Protein AF-A0A846BVZ4-F1 (afdb_monomer_lite)

Sequence (111 aa):
MILVNNPGSWSHVYPPLLHAKWHGFTPTDLVFPSFLFIIGVAMAFSLAKYTKDNQPTAAVYWRIVRRSAILFALGIFLNASTLILDLLLNGKSIDWSTFRIMGVLQRIGIA

Structure (mmCIF, N/CA/C/O backbone):
data_AF-A0A846BVZ4-F1
#
_entry.id   AF-A0A846BVZ4-F1
#
loop_
_atom_site.group_PDB
_atom_site.id
_atom_site.type_symbol
_atom_site.label_atom_id
_atom_site.label_alt_id
_atom_site.label_comp_id
_atom_site.label_asym_id
_atom_site.label_entity_id
_atom_site.label_seq_id
_atom_site.pdbx_PDB_ins_code
_atom_site.Cartn_x
_atom_site.Cartn_y
_atom_site.Cartn_z
_atom_site.occupancy
_atom_site.B_iso_or_equiv
_atom_site.auth_seq_id
_atom_site.auth_comp_id
_atom_site.auth_asym_id
_atom_site.auth_atom_id
_atom_site.pdbx_PDB_model_num
ATOM 1 N N . MET A 1 1 ? 10.899 -5.413 0.519 1.00 72.00 1 MET A N 1
ATOM 2 C CA . MET A 1 1 ? 10.394 -5.403 -0.872 1.00 72.00 1 MET A CA 1
ATOM 3 C C . MET A 1 1 ? 11.320 -4.705 -1.857 1.00 72.00 1 MET A C 1
ATOM 5 O O . MET A 1 1 ? 11.451 -5.213 -2.956 1.00 72.00 1 MET A O 1
ATOM 9 N N . ILE A 1 2 ? 11.997 -3.603 -1.506 1.00 78.81 2 ILE A N 1
ATOM 10 C CA . ILE A 1 2 ? 12.888 -2.899 -2.455 1.00 78.81 2 ILE A CA 1
ATOM 11 C C . ILE A 1 2 ? 13.982 -3.822 -3.025 1.00 78.81 2 ILE A C 1
ATOM 13 O O . ILE A 1 2 ? 14.106 -3.906 -4.236 1.00 78.81 2 ILE A O 1
ATOM 17 N N . LEU A 1 3 ? 14.688 -4.584 -2.180 1.00 80.06 3 LEU A N 1
ATOM 18 C CA . LEU A 1 3 ? 15.750 -5.508 -2.622 1.00 80.06 3 LEU A CA 1
ATOM 19 C C . LEU A 1 3 ? 15.256 -6.670 -3.502 1.00 80.06 3 LEU A C 1
ATOM 21 O O . LEU A 1 3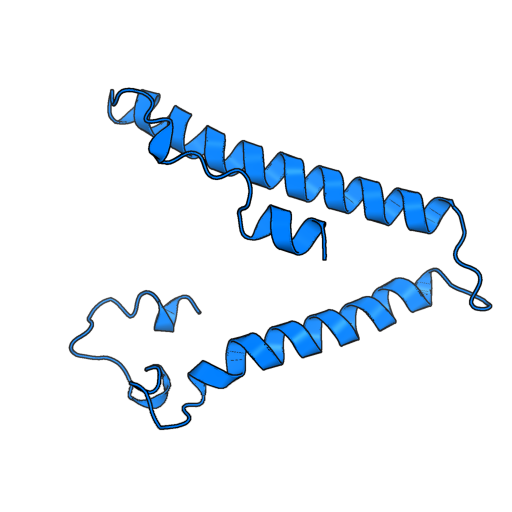 ? 16.026 -7.217 -4.278 1.00 80.06 3 LEU A O 1
ATOM 25 N N . VAL A 1 4 ? 13.983 -7.043 -3.371 1.00 82.06 4 VAL A N 1
ATOM 26 C CA . VAL A 1 4 ? 13.347 -8.124 -4.144 1.00 82.06 4 VAL A CA 1
ATOM 27 C C . VAL A 1 4 ? 12.874 -7.595 -5.496 1.00 82.06 4 VAL A C 1
ATOM 29 O O . VAL A 1 4 ? 13.090 -8.220 -6.527 1.00 82.06 4 VAL A O 1
ATOM 32 N N . ASN A 1 5 ? 12.247 -6.417 -5.494 1.00 83.44 5 ASN A N 1
ATOM 33 C CA . ASN A 1 5 ? 11.688 -5.798 -6.695 1.00 83.44 5 ASN A CA 1
ATOM 34 C C . ASN A 1 5 ? 12.748 -5.101 -7.553 1.00 83.44 5 ASN A C 1
ATOM 36 O O . ASN A 1 5 ? 12.523 -4.875 -8.738 1.00 83.44 5 ASN A O 1
ATOM 40 N N . ASN A 1 6 ? 13.874 -4.715 -6.953 1.00 84.75 6 ASN A N 1
ATOM 41 C CA . ASN A 1 6 ? 14.969 -4.058 -7.644 1.00 84.75 6 ASN A CA 1
ATOM 42 C C . ASN A 1 6 ? 16.325 -4.492 -7.057 1.00 84.75 6 ASN A C 1
ATOM 44 O O . ASN A 1 6 ? 16.941 -3.736 -6.302 1.00 84.75 6 ASN A O 1
ATOM 48 N N . PRO A 1 7 ? 16.811 -5.702 -7.391 1.00 82.31 7 PRO A N 1
ATOM 49 C CA . PRO A 1 7 ? 18.093 -6.208 -6.899 1.00 82.31 7 PRO A CA 1
ATOM 50 C C . PRO A 1 7 ? 19.313 -5.522 -7.547 1.00 82.31 7 PRO A C 1
ATOM 52 O O . PRO A 1 7 ? 20.449 -5.906 -7.282 1.00 82.31 7 PRO A O 1
ATOM 55 N N . GLY A 1 8 ? 19.107 -4.539 -8.432 1.00 85.38 8 GLY A N 1
ATOM 56 C CA . GLY A 1 8 ? 20.152 -3.896 -9.234 1.00 85.38 8 GLY A CA 1
ATOM 57 C C . GLY A 1 8 ? 20.605 -4.763 -10.412 1.00 85.38 8 GLY A C 1
ATOM 58 O O . GLY A 1 8 ? 20.542 -4.320 -11.555 1.00 85.38 8 GLY A O 1
ATOM 59 N N . SER A 1 9 ? 20.994 -6.017 -10.155 1.00 84.38 9 SER A N 1
ATOM 60 C CA . SER A 1 9 ? 21.356 -7.003 -11.181 1.00 84.38 9 SER A CA 1
ATOM 61 C C . SER A 1 9 ? 20.556 -8.295 -11.016 1.00 84.38 9 SER A C 1
ATOM 63 O O . SER A 1 9 ? 20.719 -9.024 -10.041 1.00 84.38 9 SER A O 1
ATOM 65 N N . TRP A 1 10 ? 19.725 -8.619 -12.010 1.00 82.75 10 TRP A N 1
ATOM 66 C CA . TRP A 1 10 ? 18.933 -9.856 -12.029 1.00 82.75 10 TRP A CA 1
ATOM 67 C C . TRP A 1 10 ? 19.775 -11.129 -12.195 1.00 82.75 10 TRP A C 1
ATOM 69 O O . TRP A 1 10 ? 19.273 -12.222 -11.945 1.00 82.75 10 TRP A O 1
ATOM 79 N N . SER A 1 11 ? 21.048 -11.010 -12.587 1.00 82.94 11 SER A N 1
ATOM 80 C CA . SER A 1 11 ? 21.966 -12.148 -12.698 1.00 82.94 11 SER A CA 1
ATOM 81 C C . SER A 1 11 ? 22.661 -12.497 -11.376 1.00 82.94 11 SER A C 1
ATOM 83 O O . SER A 1 11 ? 23.209 -13.587 -11.259 1.00 82.94 11 SER A O 1
ATOM 85 N N . HIS A 1 12 ? 22.635 -11.599 -10.385 1.00 83.00 12 HIS A N 1
ATOM 86 C CA . HIS A 1 12 ? 23.295 -11.775 -9.086 1.00 83.00 12 HIS A CA 1
ATOM 87 C C . HIS A 1 12 ? 22.317 -11.504 -7.938 1.00 83.00 12 HIS A C 1
ATOM 89 O O . HIS A 1 12 ? 22.511 -10.598 -7.129 1.00 83.00 12 HIS A O 1
ATOM 95 N N . VAL A 1 13 ? 21.244 -12.292 -7.872 1.00 85.81 13 VAL A N 1
ATOM 96 C CA . VAL A 1 13 ? 20.248 -12.192 -6.798 1.00 85.81 13 VAL A CA 1
ATOM 97 C C . VAL A 1 13 ? 20.441 -13.335 -5.812 1.00 85.81 13 VAL A C 1
ATOM 99 O O . VAL A 1 13 ? 20.538 -14.496 -6.205 1.00 85.81 13 VAL A O 1
ATOM 102 N N . TYR A 1 14 ? 20.468 -13.016 -4.517 1.00 85.38 14 TYR A N 1
ATOM 103 C CA . TYR A 1 14 ? 20.512 -14.034 -3.472 1.00 85.38 14 TYR A CA 1
ATOM 104 C C . TYR A 1 14 ? 19.276 -14.943 -3.568 1.00 85.38 14 TYR A C 1
ATOM 106 O O . TYR A 1 14 ? 18.158 -14.425 -3.544 1.00 85.38 14 TYR A O 1
ATOM 114 N N . PRO A 1 15 ? 19.437 -16.280 -3.613 1.00 83.88 15 PRO A N 1
ATOM 115 C CA . PRO A 1 15 ? 18.320 -17.203 -3.819 1.00 83.88 15 PRO A CA 1
ATOM 116 C C . PRO A 1 15 ? 17.119 -17.016 -2.870 1.00 83.88 15 PRO A C 1
ATOM 118 O O . PRO A 1 15 ? 15.991 -17.086 -3.352 1.00 83.88 15 PRO A O 1
ATOM 121 N N . PRO A 1 16 ? 17.290 -16.705 -1.565 1.00 84.56 16 PRO A N 1
ATOM 122 C CA . PRO A 1 16 ? 16.153 -16.458 -0.671 1.00 84.56 16 PRO A CA 1
ATOM 123 C C . PRO A 1 16 ? 15.307 -15.228 -1.031 1.00 84.56 16 PRO A C 1
ATOM 125 O O . PRO A 1 16 ? 14.147 -15.159 -0.625 1.00 84.56 16 PRO A O 1
ATOM 128 N N . LEU A 1 17 ? 15.879 -14.262 -1.763 1.00 85.56 17 LEU A N 1
ATOM 129 C CA . LEU A 1 17 ? 15.223 -13.023 -2.201 1.00 85.56 17 LEU A CA 1
ATOM 130 C C . LEU A 1 17 ? 14.444 -13.184 -3.514 1.00 85.56 17 LEU A C 1
ATOM 132 O O . LEU A 1 17 ? 13.791 -12.241 -3.954 1.00 85.56 17 LEU A O 1
ATOM 136 N N . LEU A 1 18 ? 14.518 -14.355 -4.149 1.00 86.62 18 LEU A N 1
ATOM 137 C CA . LEU A 1 18 ? 13.771 -14.662 -5.361 1.00 86.62 18 LEU A CA 1
ATOM 138 C C . LEU A 1 18 ? 12.435 -15.320 -5.014 1.00 86.62 18 LEU A C 1
ATOM 140 O O . LEU A 1 18 ? 12.340 -16.137 -4.098 1.00 86.62 18 LEU A O 1
ATOM 144 N N . HIS A 1 19 ? 11.403 -14.982 -5.780 1.00 88.38 19 HIS A N 1
ATOM 145 C CA . HIS A 1 19 ? 10.121 -15.676 -5.726 1.00 88.38 19 HIS A CA 1
ATOM 146 C C . HIS A 1 19 ? 10.237 -17.081 -6.320 1.00 88.38 19 HIS A C 1
ATOM 148 O O . HIS A 1 19 ? 10.998 -17.311 -7.270 1.00 88.38 19 HIS A O 1
ATOM 154 N N . ALA A 1 20 ? 9.454 -18.023 -5.791 1.00 87.81 20 ALA A N 1
ATOM 155 C CA . ALA A 1 20 ? 9.281 -19.311 -6.450 1.00 87.81 20 ALA A CA 1
ATOM 156 C C . ALA A 1 20 ? 8.688 -19.103 -7.858 1.00 87.81 20 ALA A C 1
ATOM 158 O O . ALA A 1 20 ? 7.793 -18.286 -8.054 1.00 87.81 20 ALA A O 1
ATOM 159 N N . LYS A 1 21 ? 9.175 -19.849 -8.860 1.00 84.56 21 LYS A N 1
ATOM 160 C CA . LYS A 1 21 ? 8.719 -19.682 -10.255 1.00 84.56 21 LYS A CA 1
ATOM 161 C C . LYS A 1 21 ? 7.253 -20.073 -10.459 1.00 84.56 21 LYS A C 1
ATOM 163 O O . LYS A 1 21 ? 6.582 -19.479 -11.294 1.00 84.56 21 LYS A O 1
ATOM 168 N N . TRP A 1 22 ? 6.795 -21.108 -9.753 1.00 82.56 22 TRP A N 1
ATOM 169 C CA . TRP A 1 22 ? 5.421 -21.6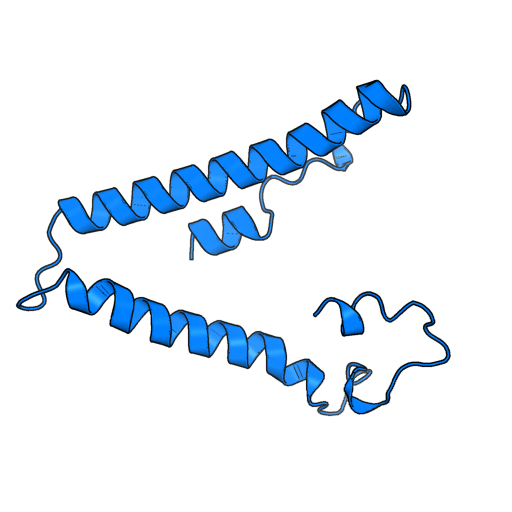09 -9.838 1.00 82.56 22 TRP A CA 1
ATOM 170 C C . TRP A 1 22 ? 5.088 -22.524 -8.655 1.00 82.56 22 TRP A C 1
ATOM 172 O O . TRP A 1 22 ? 4.288 -22.180 -7.794 1.00 82.56 22 TRP A O 1
ATOM 182 N N . HIS A 1 23 ? 5.770 -23.670 -8.574 1.00 81.00 23 HIS A N 1
ATOM 183 C CA . HIS A 1 23 ? 5.720 -24.567 -7.424 1.00 81.00 23 HIS A CA 1
ATOM 184 C C . HIS A 1 23 ? 6.957 -24.350 -6.565 1.00 81.00 23 HIS A C 1
ATOM 186 O O . HIS A 1 23 ? 8.087 -24.429 -7.048 1.00 81.00 23 HIS A O 1
ATOM 192 N N . GLY A 1 24 ? 6.732 -24.055 -5.295 1.00 85.06 24 GLY A N 1
ATOM 193 C CA . GLY A 1 24 ? 7.787 -23.787 -4.338 1.00 85.06 24 GLY A CA 1
ATOM 194 C C . GLY A 1 24 ? 7.318 -22.805 -3.284 1.00 85.06 24 GLY A C 1
ATOM 195 O O . GLY A 1 24 ? 6.190 -22.319 -3.313 1.00 85.06 24 GLY A O 1
ATOM 196 N N . PHE A 1 25 ? 8.207 -22.546 -2.340 1.00 86.56 25 PHE A N 1
ATOM 197 C CA . PHE A 1 25 ? 7.971 -21.626 -1.249 1.00 86.56 25 PHE A CA 1
ATOM 198 C C . PHE A 1 25 ? 9.307 -21.010 -0.871 1.00 86.56 25 PHE A C 1
ATOM 200 O O . PHE A 1 25 ? 10.224 -21.730 -0.461 1.00 86.56 25 PHE A O 1
ATOM 207 N N . THR A 1 26 ? 9.442 -19.700 -1.045 1.00 89.19 26 THR A N 1
ATOM 208 C CA . THR A 1 26 ? 10.629 -18.970 -0.604 1.00 89.19 26 THR A CA 1
ATOM 209 C C . THR A 1 26 ? 10.274 -18.012 0.531 1.00 89.19 26 THR A C 1
ATOM 211 O O . THR A 1 26 ? 9.123 -17.588 0.665 1.00 89.19 26 THR A O 1
ATOM 214 N N . PRO A 1 27 ? 11.250 -17.615 1.369 1.00 88.81 27 PRO A N 1
ATOM 215 C CA . PRO A 1 27 ? 11.007 -16.648 2.440 1.00 88.81 27 PRO A CA 1
ATOM 216 C C . PRO A 1 27 ? 10.406 -15.326 1.945 1.00 88.81 27 PRO A C 1
ATOM 218 O O . PRO A 1 27 ? 9.680 -14.655 2.675 1.00 88.81 27 PRO A O 1
ATOM 221 N N . THR A 1 28 ? 10.682 -14.955 0.696 1.00 87.94 28 THR A N 1
ATOM 222 C CA . THR A 1 28 ? 10.174 -13.723 0.092 1.00 87.94 28 THR A CA 1
ATOM 223 C C . THR A 1 28 ? 8.668 -13.769 -0.171 1.00 87.94 28 THR A C 1
ATOM 225 O O . THR A 1 28 ? 7.995 -12.740 -0.051 1.00 87.94 28 THR A O 1
ATOM 228 N N . ASP A 1 29 ? 8.115 -14.957 -0.424 1.00 89.75 29 ASP A N 1
ATOM 229 C CA . ASP A 1 29 ? 6.678 -15.162 -0.627 1.00 89.75 29 ASP A CA 1
ATOM 230 C C . ASP A 1 29 ? 5.871 -14.902 0.663 1.00 89.75 29 ASP A C 1
ATOM 232 O O . ASP A 1 29 ? 4.726 -14.452 0.610 1.00 89.75 29 ASP A O 1
ATOM 236 N N . LEU A 1 30 ? 6.482 -15.103 1.839 1.00 89.44 30 LEU A N 1
ATOM 237 C CA . LEU A 1 30 ? 5.852 -14.880 3.149 1.00 89.44 30 LEU A CA 1
ATOM 238 C C . LEU A 1 30 ? 5.744 -13.420 3.562 1.00 89.44 30 LEU A C 1
ATOM 240 O O . LEU A 1 30 ? 4.962 -13.094 4.461 1.00 89.44 30 LEU A O 1
ATOM 244 N N . VAL A 1 31 ? 6.526 -12.531 2.957 1.00 89.12 31 VAL A N 1
ATOM 245 C CA . VAL A 1 31 ? 6.611 -11.151 3.433 1.00 89.12 31 VAL A CA 1
ATOM 246 C C . VAL A 1 31 ? 5.268 -10.434 3.282 1.00 89.12 31 VAL A C 1
ATOM 248 O O . VAL A 1 31 ? 4.859 -9.723 4.197 1.00 89.12 31 VAL A O 1
ATOM 251 N N . PHE A 1 32 ? 4.552 -10.635 2.170 1.00 84.94 32 PHE A N 1
ATOM 252 C CA . PHE A 1 32 ? 3.254 -9.986 1.961 1.00 84.94 32 PHE A CA 1
ATOM 253 C C . PHE A 1 32 ? 2.148 -10.527 2.894 1.00 84.94 32 PHE A C 1
ATOM 255 O O . PHE A 1 32 ? 1.523 -9.712 3.578 1.00 84.94 32 PHE A O 1
ATOM 262 N N . PRO A 1 33 ? 1.937 -11.854 3.029 1.00 90.06 33 PRO A N 1
ATOM 263 C CA . PRO A 1 33 ? 1.022 -12.408 4.031 1.00 90.06 33 PRO A CA 1
ATOM 264 C C . PRO A 1 33 ? 1.344 -11.968 5.464 1.00 90.06 33 PRO A C 1
ATOM 266 O O . PRO A 1 33 ? 0.449 -11.559 6.203 1.00 90.06 33 PRO A O 1
ATOM 269 N N . SER A 1 34 ? 2.625 -11.989 5.849 1.00 91.81 34 SER A N 1
ATOM 270 C CA . SER A 1 34 ? 3.053 -11.577 7.194 1.00 91.81 34 SER A CA 1
ATOM 271 C C . SER A 1 34 ? 2.773 -10.094 7.438 1.00 91.81 34 SER A C 1
ATOM 273 O O . SER A 1 34 ? 2.336 -9.710 8.520 1.00 91.81 34 SER A O 1
ATOM 275 N N . PHE A 1 35 ? 2.977 -9.254 6.421 1.00 89.44 35 PHE A N 1
ATOM 276 C CA . PHE A 1 35 ? 2.658 -7.832 6.482 1.00 89.44 35 PHE A CA 1
ATOM 277 C C . PHE A 1 35 ? 1.158 -7.584 6.691 1.00 89.44 35 PHE A C 1
ATOM 279 O O . PHE A 1 35 ? 0.801 -6.810 7.578 1.00 89.44 35 PHE A O 1
ATOM 286 N N . LEU A 1 36 ? 0.279 -8.269 5.946 1.00 88.06 36 LEU A N 1
ATOM 287 C CA . LEU A 1 36 ? -1.175 -8.162 6.141 1.00 88.06 36 LEU A CA 1
ATOM 288 C C . LEU A 1 36 ? -1.602 -8.607 7.546 1.00 88.06 36 LEU A C 1
ATOM 290 O O . LEU A 1 36 ? -2.406 -7.928 8.186 1.00 88.06 36 LEU A O 1
ATOM 294 N N . PHE A 1 37 ? -1.026 -9.700 8.050 1.00 91.62 37 PHE A N 1
ATOM 295 C CA . PHE A 1 37 ? -1.293 -10.180 9.405 1.00 91.62 37 PHE A CA 1
ATOM 296 C C . PHE A 1 37 ? -0.897 -9.145 10.469 1.00 91.62 37 PHE A C 1
ATOM 298 O O . PHE A 1 37 ? -1.704 -8.796 11.332 1.00 91.62 37 PHE A O 1
ATOM 305 N N . ILE A 1 38 ? 0.319 -8.596 10.377 1.00 92.75 38 ILE A N 1
ATOM 306 C CA . ILE A 1 38 ? 0.815 -7.588 11.324 1.00 92.75 38 ILE A CA 1
ATOM 307 C C . ILE A 1 38 ? -0.015 -6.301 11.252 1.00 92.75 38 ILE A C 1
ATOM 309 O O . ILE A 1 38 ? -0.295 -5.716 12.299 1.00 92.75 38 ILE A O 1
ATOM 313 N N . ILE A 1 39 ? -0.456 -5.868 10.062 1.00 89.75 39 ILE A N 1
ATOM 314 C CA . ILE A 1 39 ? -1.381 -4.730 9.933 1.00 89.75 39 ILE A CA 1
ATOM 315 C C . ILE A 1 39 ? -2.675 -5.002 10.706 1.00 89.75 39 ILE A C 1
ATOM 317 O O . ILE A 1 39 ? -3.101 -4.144 11.479 1.00 89.75 39 ILE A O 1
ATOM 321 N N . GLY A 1 40 ? -3.269 -6.190 10.555 1.00 89.00 40 GLY A N 1
ATOM 322 C CA . GLY A 1 40 ? -4.467 -6.589 11.301 1.00 89.00 40 GLY A CA 1
ATOM 323 C C . GLY A 1 40 ? -4.279 -6.500 12.818 1.00 89.00 40 GLY A C 1
ATOM 324 O O . GLY A 1 40 ? -5.076 -5.871 13.516 1.00 89.00 40 GLY A O 1
ATOM 325 N N . VAL A 1 41 ? -3.173 -7.050 13.323 1.00 90.81 41 VAL A N 1
ATOM 326 C CA . VAL A 1 41 ? -2.818 -6.989 14.750 1.00 90.81 41 VAL A CA 1
ATOM 327 C C . VAL A 1 41 ? -2.613 -5.540 15.216 1.00 90.81 41 VAL A C 1
ATOM 329 O O . VAL A 1 41 ? -3.138 -5.135 16.255 1.00 90.81 41 VAL A O 1
ATOM 332 N N . ALA A 1 42 ? -1.899 -4.723 14.440 1.00 89.81 42 ALA A N 1
ATOM 333 C CA . ALA A 1 42 ? -1.662 -3.317 14.761 1.00 89.81 42 ALA A CA 1
ATOM 334 C C . ALA A 1 42 ? -2.964 -2.496 14.798 1.00 89.81 42 ALA A C 1
ATOM 336 O O . ALA A 1 42 ? -3.108 -1.615 15.650 1.00 89.81 42 ALA A O 1
ATOM 337 N N . MET A 1 43 ? -3.929 -2.789 13.918 1.00 84.56 43 MET A N 1
ATOM 338 C CA . MET A 1 43 ? -5.245 -2.141 13.928 1.00 84.56 43 MET A CA 1
ATOM 339 C C . MET A 1 43 ? -6.021 -2.448 15.211 1.00 84.56 43 MET A C 1
ATOM 341 O O . MET A 1 43 ? -6.569 -1.520 15.812 1.00 84.56 43 MET A O 1
ATOM 345 N N . ALA A 1 44 ? -6.008 -3.702 15.676 1.00 85.50 44 ALA A N 1
ATOM 346 C CA . ALA A 1 44 ? -6.664 -4.092 16.925 1.00 85.50 44 ALA A CA 1
ATOM 347 C C . ALA A 1 44 ? -6.119 -3.292 18.123 1.00 85.50 44 ALA A C 1
ATOM 349 O O . ALA A 1 44 ? -6.889 -2.691 18.875 1.00 85.50 44 ALA A O 1
ATOM 350 N N . PHE A 1 45 ? -4.792 -3.180 18.251 1.00 85.38 45 PHE A N 1
ATOM 351 C CA . PHE A 1 45 ? -4.169 -2.371 19.306 1.00 85.38 45 PHE A CA 1
ATOM 352 C C . PHE A 1 45 ? -4.427 -0.866 19.144 1.00 85.38 45 PHE A C 1
ATOM 354 O O . PHE A 1 45 ? -4.675 -0.167 20.130 1.00 85.38 45 PHE A O 1
ATOM 361 N N . SER A 1 46 ? -4.408 -0.351 17.911 1.00 83.31 46 SER A N 1
ATOM 362 C CA . SER A 1 46 ? -4.678 1.06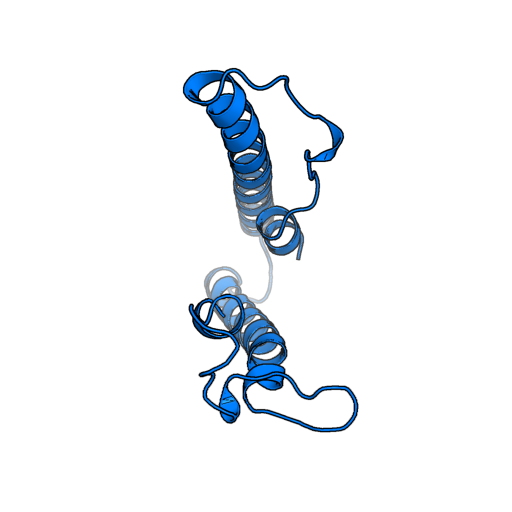5 17.639 1.00 83.31 46 SER A CA 1
ATOM 363 C C . SER A 1 46 ? -6.105 1.467 18.020 1.00 83.31 46 SER A C 1
ATOM 365 O O . SER A 1 46 ? -6.311 2.600 18.459 1.00 83.31 46 SER A O 1
ATOM 367 N N . LEU A 1 47 ? -7.085 0.578 17.835 1.00 79.19 47 LEU A N 1
ATOM 368 C CA . LEU A 1 47 ? -8.495 0.827 18.153 1.00 79.19 47 LEU A CA 1
ATOM 369 C C . LEU A 1 47 ? -8.823 0.567 19.627 1.00 79.19 47 LEU A C 1
ATOM 371 O O . LEU A 1 47 ? -9.667 1.271 20.188 1.00 79.19 47 LEU A O 1
ATOM 375 N N . ALA A 1 48 ? -8.115 -0.355 20.287 1.00 81.12 48 ALA A N 1
ATOM 376 C CA . ALA A 1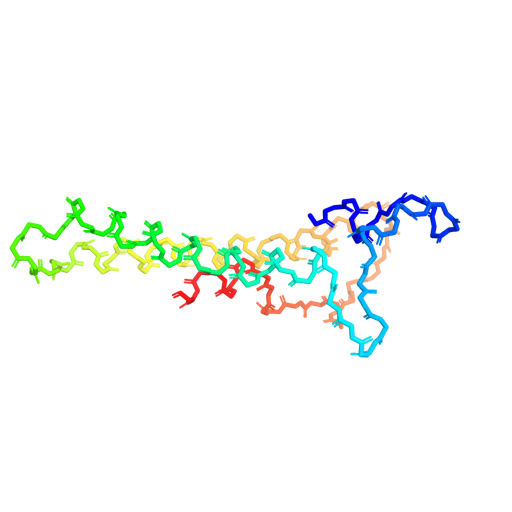 48 ? -8.295 -0.644 21.711 1.00 81.12 48 ALA A CA 1
ATOM 377 C C . ALA A 1 48 ? -8.136 0.608 22.597 1.00 81.12 48 ALA A C 1
ATOM 379 O O . ALA A 1 48 ? -8.870 0.787 23.565 1.00 81.12 48 ALA A O 1
ATOM 380 N N . LYS A 1 49 ? -7.247 1.542 22.224 1.00 73.50 49 LYS A N 1
ATOM 381 C CA . LYS A 1 49 ? -7.052 2.820 22.938 1.00 73.50 49 LYS A CA 1
ATOM 382 C C . LYS A 1 49 ? -8.290 3.730 22.933 1.00 73.50 49 LYS A C 1
ATOM 384 O O . LYS A 1 49 ? -8.433 4.568 23.822 1.00 73.50 49 LYS A O 1
ATOM 389 N N . TYR A 1 50 ? -9.148 3.601 21.925 1.00 71.38 50 TYR A N 1
ATOM 390 C CA . TYR A 1 50 ? -10.291 4.489 21.692 1.00 71.38 50 TYR A CA 1
ATOM 391 C C . TYR A 1 50 ? -11.637 3.840 21.998 1.00 71.38 50 TYR A C 1
ATOM 393 O O . TYR A 1 50 ? -12.664 4.503 21.891 1.00 71.38 50 TYR A O 1
ATOM 401 N N . THR A 1 51 ? -11.624 2.574 22.406 1.00 67.12 51 THR A N 1
ATOM 402 C CA . THR A 1 51 ? -12.827 1.775 22.624 1.00 67.12 51 THR A CA 1
ATOM 403 C C . THR A 1 51 ? -12.846 1.266 24.065 1.00 67.12 51 THR A C 1
ATOM 405 O O . THR A 1 51 ? -12.856 0.062 24.314 1.00 67.12 51 THR A O 1
ATOM 408 N N . LYS A 1 52 ? -12.808 2.188 25.041 1.00 62.28 52 LYS A N 1
ATOM 409 C CA . LYS A 1 52 ? -13.170 1.831 26.422 1.00 62.28 52 LYS A CA 1
ATOM 410 C C . LYS A 1 52 ? -14.620 1.329 26.382 1.00 62.28 52 LYS A C 1
ATOM 412 O O . LYS A 1 52 ? -15.472 1.985 25.794 1.00 62.28 52 LYS A O 1
ATOM 417 N N . ASP A 1 53 ? -14.852 0.129 26.904 1.00 67.06 53 ASP A N 1
ATOM 418 C CA . ASP A 1 53 ? -16.154 -0.559 26.952 1.00 67.06 53 ASP A CA 1
ATOM 419 C C . ASP A 1 53 ? -16.726 -1.055 25.613 1.00 67.06 53 ASP A C 1
ATOM 421 O O . ASP A 1 53 ? -17.923 -1.308 25.501 1.00 67.06 53 ASP A O 1
ATOM 425 N N . ASN A 1 54 ? -15.882 -1.246 24.591 1.00 62.00 54 ASN A N 1
ATOM 426 C CA . ASN A 1 54 ? -16.291 -1.805 23.293 1.00 62.00 54 ASN A CA 1
ATOM 427 C C . ASN A 1 54 ? -17.371 -0.979 22.550 1.00 62.00 54 ASN A C 1
ATOM 429 O O . ASN A 1 54 ? -18.013 -1.476 21.626 1.00 62.00 54 ASN A O 1
ATOM 433 N N . GLN A 1 55 ? -17.555 0.292 22.934 1.00 68.31 55 GLN A N 1
ATOM 434 C CA . GLN A 1 55 ? -18.484 1.226 22.300 1.00 68.31 55 GLN A CA 1
ATOM 435 C C . GLN A 1 55 ? -17.727 2.224 21.412 1.00 68.31 55 GLN A C 1
ATOM 437 O O . GLN A 1 55 ? -17.189 3.220 21.906 1.00 68.31 55 GLN A O 1
ATOM 442 N N . PRO A 1 56 ? -17.655 1.992 20.090 1.00 68.56 56 PRO A N 1
ATOM 443 C CA . PRO A 1 56 ? -17.019 2.935 19.184 1.00 68.56 56 PRO A CA 1
ATOM 444 C C . PRO A 1 56 ? -17.855 4.220 19.081 1.00 68.56 56 PRO A C 1
ATOM 446 O O . PRO A 1 56 ? -18.955 4.231 18.533 1.00 68.56 56 PRO A O 1
ATOM 449 N N . THR A 1 57 ? -17.329 5.332 19.598 1.00 79.69 57 THR A N 1
ATOM 450 C CA . THR A 1 57 ? -17.957 6.656 19.460 1.00 79.69 57 THR A CA 1
ATOM 451 C C . THR A 1 57 ? -17.900 7.145 18.007 1.00 79.69 57 THR A C 1
ATOM 453 O O . THR A 1 57 ? -16.942 6.865 17.284 1.00 79.69 57 THR A O 1
ATOM 456 N N . ALA A 1 58 ? -18.855 7.986 17.593 1.00 81.62 58 ALA A N 1
ATOM 457 C CA . ALA A 1 58 ? -18.845 8.670 16.291 1.00 81.62 58 ALA A CA 1
ATOM 458 C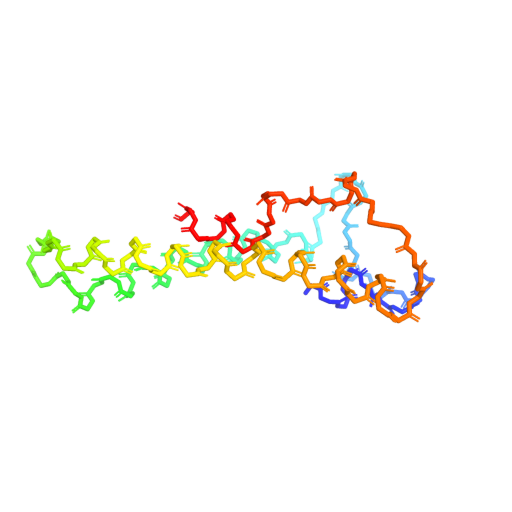 C . ALA A 1 58 ? -17.514 9.397 15.982 1.00 81.62 58 ALA A C 1
ATOM 460 O O . ALA A 1 58 ? -17.081 9.460 14.832 1.00 81.62 58 ALA A O 1
ATOM 461 N N . ALA A 1 59 ? -16.811 9.879 17.013 1.00 82.81 59 ALA A N 1
ATOM 462 C CA . ALA A 1 59 ? -15.491 10.497 16.884 1.00 82.81 59 ALA A CA 1
ATOM 463 C C . ALA A 1 59 ? -14.408 9.536 16.345 1.00 82.81 59 ALA A C 1
ATOM 465 O O . ALA A 1 59 ? -13.508 9.966 15.620 1.00 82.81 59 ALA A O 1
ATOM 466 N N . VAL A 1 60 ? -14.492 8.239 16.666 1.00 83.38 60 VAL A N 1
ATOM 467 C CA . VAL A 1 60 ? -13.556 7.211 16.181 1.00 83.38 60 VAL A CA 1
ATOM 468 C C . VAL A 1 60 ? -13.790 6.952 14.695 1.00 83.38 60 VAL A C 1
ATOM 470 O O . VAL A 1 60 ? -12.837 6.998 13.916 1.00 83.38 60 VAL A O 1
ATOM 473 N N . TYR A 1 61 ? -15.050 6.793 14.280 1.00 84.88 61 TYR A N 1
ATOM 474 C CA . TYR A 1 61 ? -15.414 6.648 12.867 1.00 84.88 61 TYR A CA 1
ATOM 475 C C . TYR A 1 61 ? -14.995 7.861 12.037 1.00 84.88 61 TYR A C 1
ATOM 477 O O . TYR A 1 61 ? -14.381 7.703 10.982 1.00 84.88 61 TYR A O 1
ATOM 485 N N . TRP A 1 62 ? -15.231 9.076 12.540 1.00 88.50 62 TRP A N 1
ATOM 486 C CA . TRP A 1 62 ? -14.797 10.295 11.856 1.00 88.50 62 TRP A CA 1
ATOM 487 C C . TRP A 1 62 ? -13.279 10.346 11.660 1.00 88.50 62 TRP A C 1
ATOM 489 O O . TRP A 1 62 ? -12.784 10.757 10.610 1.00 88.50 62 TRP A O 1
ATOM 499 N N . ARG A 1 63 ? -12.517 9.883 12.653 1.00 84.62 63 ARG A N 1
ATOM 500 C CA . ARG A 1 63 ? -11.059 9.817 12.559 1.00 84.62 63 ARG A CA 1
ATOM 501 C C . ARG A 1 63 ? -10.588 8.821 11.503 1.00 84.62 63 ARG A C 1
ATOM 503 O O . ARG A 1 63 ? -9.635 9.134 10.788 1.00 84.62 63 ARG A O 1
ATOM 510 N N . ILE A 1 64 ? -11.241 7.662 11.412 1.00 87.31 64 ILE A N 1
ATOM 511 C CA . ILE A 1 64 ? -10.961 6.652 10.383 1.00 87.31 64 ILE A CA 1
ATOM 512 C C . ILE A 1 64 ? -11.224 7.261 9.005 1.00 87.31 64 ILE A C 1
ATOM 514 O O . ILE A 1 64 ? -10.293 7.363 8.213 1.00 87.31 64 ILE A O 1
ATOM 518 N N . VAL A 1 65 ? -12.426 7.799 8.773 1.00 90.38 65 VAL A N 1
ATOM 519 C CA . VAL A 1 65 ? -12.808 8.424 7.494 1.00 90.38 65 VAL A CA 1
ATOM 520 C C . VAL A 1 65 ? -11.856 9.555 7.110 1.00 90.38 65 VAL A C 1
ATOM 522 O O . VAL A 1 65 ? -11.386 9.605 5.975 1.00 90.38 65 VAL A O 1
ATOM 525 N N . ARG A 1 66 ? -11.504 10.441 8.051 1.00 90.62 66 ARG A N 1
ATOM 526 C CA . ARG A 1 66 ? -10.548 11.527 7.796 1.00 90.62 66 ARG A CA 1
ATOM 527 C C . ARG A 1 66 ? -9.182 10.985 7.381 1.00 90.62 66 ARG A C 1
ATOM 529 O O . ARG A 1 66 ? -8.578 11.517 6.454 1.00 90.62 66 ARG A O 1
ATOM 536 N N . ARG A 1 67 ? -8.679 9.945 8.054 1.00 89.50 67 ARG A N 1
ATOM 537 C CA . ARG A 1 67 ? -7.394 9.325 7.706 1.00 89.50 67 ARG A CA 1
ATOM 538 C C . ARG A 1 67 ? -7.457 8.682 6.321 1.00 89.50 67 ARG A C 1
ATOM 540 O O . ARG A 1 67 ? -6.559 8.925 5.519 1.00 89.50 67 ARG A O 1
ATOM 547 N N . SER A 1 68 ? -8.514 7.928 6.033 1.00 89.31 68 SER A N 1
ATOM 548 C CA . SER A 1 68 ? -8.760 7.311 4.728 1.00 89.31 68 SER A CA 1
ATOM 549 C C . SER A 1 68 ? 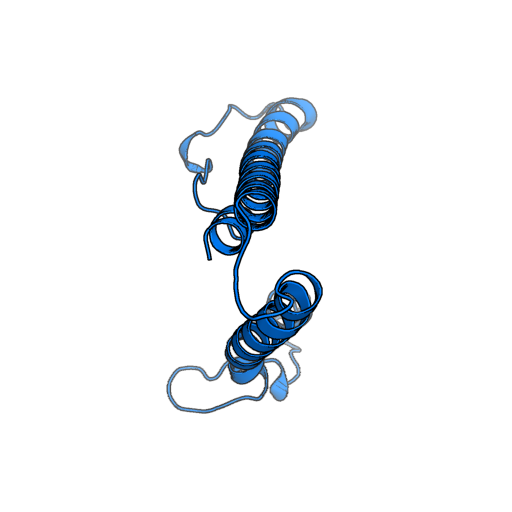-8.813 8.356 3.615 1.00 89.31 68 SER A C 1
ATOM 551 O O . SER A 1 68 ? -8.125 8.208 2.609 1.00 89.31 68 SER A O 1
ATOM 553 N N . ALA A 1 69 ? -9.536 9.460 3.823 1.00 92.06 69 ALA A N 1
ATOM 554 C CA . ALA A 1 69 ? -9.631 10.560 2.867 1.00 92.06 69 ALA A CA 1
ATOM 555 C C . ALA A 1 69 ? -8.279 11.252 2.631 1.00 92.06 69 ALA A C 1
ATOM 557 O O . ALA A 1 69 ? -7.926 11.521 1.485 1.00 92.06 69 ALA A O 1
ATOM 558 N N . ILE A 1 70 ? -7.493 11.494 3.689 1.00 91.25 70 ILE A N 1
ATOM 559 C CA . ILE A 1 70 ? -6.143 12.071 3.566 1.00 91.25 70 ILE A CA 1
ATOM 560 C C . ILE A 1 70 ? -5.227 11.137 2.766 1.00 91.25 70 ILE A C 1
ATOM 562 O O . ILE A 1 70 ? -4.541 11.598 1.858 1.00 91.25 70 ILE A O 1
ATOM 566 N N . LEU A 1 71 ? -5.222 9.834 3.066 1.00 88.75 71 LEU A N 1
ATOM 567 C CA . LEU A 1 71 ? -4.414 8.850 2.334 1.00 88.75 71 LEU A CA 1
ATOM 568 C C . LEU A 1 71 ? -4.853 8.728 0.871 1.00 88.75 71 LEU A C 1
ATOM 570 O O . LEU A 1 71 ? -4.014 8.625 -0.022 1.00 88.75 71 LEU A O 1
ATOM 574 N N . PHE A 1 72 ? -6.157 8.790 0.616 1.00 89.44 72 PHE A N 1
ATOM 575 C CA . PHE A 1 72 ? -6.706 8.749 -0.731 1.00 89.44 72 PHE A CA 1
ATOM 576 C C . PHE A 1 72 ? -6.311 9.988 -1.545 1.00 89.44 72 PHE A C 1
ATOM 578 O O . PHE A 1 72 ? -5.782 9.860 -2.651 1.00 89.44 72 PHE A O 1
ATOM 585 N N . ALA A 1 73 ? -6.492 11.182 -0.972 1.00 90.56 73 ALA A N 1
ATOM 586 C CA . ALA A 1 73 ? -6.107 12.446 -1.592 1.00 90.56 73 ALA A CA 1
ATOM 587 C C . ALA A 1 73 ? -4.595 12.519 -1.838 1.00 90.56 73 ALA A C 1
ATOM 589 O O . ALA A 1 73 ? -4.172 12.906 -2.924 1.00 90.56 73 ALA A O 1
ATOM 590 N N . LEU A 1 74 ? -3.781 12.076 -0.875 1.00 90.38 74 LEU A N 1
ATOM 591 C CA . LEU A 1 74 ? -2.330 12.008 -1.033 1.00 90.38 74 LEU A CA 1
ATOM 592 C C . LEU A 1 74 ? -1.931 11.041 -2.156 1.00 90.38 74 LEU A C 1
ATOM 594 O O . LEU A 1 74 ? -1.020 11.334 -2.923 1.00 90.38 74 LEU A O 1
ATOM 598 N N . GLY A 1 75 ? -2.633 9.915 -2.298 1.00 86.81 75 GLY A N 1
ATOM 599 C CA . GLY A 1 75 ? -2.382 8.952 -3.369 1.00 86.81 75 GLY A CA 1
ATOM 600 C C . GLY A 1 75 ? -2.684 9.522 -4.756 1.00 86.81 75 GLY A C 1
ATOM 601 O O . GLY A 1 75 ? -1.905 9.311 -5.687 1.00 86.81 75 GLY A O 1
ATOM 602 N N . ILE A 1 76 ? -3.783 10.272 -4.892 1.00 88.00 76 ILE A N 1
ATOM 603 C CA . ILE A 1 76 ? -4.116 10.989 -6.132 1.00 88.00 76 ILE A CA 1
ATOM 604 C C . ILE A 1 76 ? -3.089 12.085 -6.403 1.00 88.00 76 ILE A C 1
ATOM 606 O O . ILE A 1 76 ? -2.592 12.187 -7.521 1.00 88.00 76 ILE A O 1
ATOM 610 N N . PHE A 1 77 ? -2.740 12.870 -5.383 1.00 89.69 77 PHE A N 1
ATOM 611 C CA . PHE A 1 77 ? -1.758 13.942 -5.500 1.00 89.69 77 PHE A CA 1
ATOM 612 C C . PHE A 1 77 ? -0.403 13.415 -5.972 1.00 89.69 77 PHE A C 1
ATOM 614 O O . PHE A 1 77 ? 0.173 13.979 -6.894 1.00 89.69 77 PHE A O 1
ATOM 621 N N . LEU A 1 78 ? 0.083 12.306 -5.409 1.00 86.06 78 LEU A N 1
ATOM 622 C CA . LEU A 1 78 ? 1.333 11.688 -5.849 1.00 86.06 78 LEU A CA 1
ATOM 623 C C . LEU A 1 78 ? 1.259 11.242 -7.315 1.00 86.06 78 LEU A C 1
ATOM 625 O O . LEU A 1 78 ? 2.179 11.529 -8.075 1.00 86.06 78 LEU A O 1
ATOM 629 N N . ASN A 1 79 ? 0.157 10.614 -7.738 1.00 84.56 79 ASN A N 1
ATOM 630 C CA . ASN A 1 79 ? -0.014 10.192 -9.132 1.00 84.56 79 ASN A CA 1
ATOM 631 C C . ASN A 1 79 ? -0.061 11.393 -10.098 1.00 84.56 79 ASN A C 1
ATOM 633 O O . ASN A 1 79 ? 0.608 11.390 -11.129 1.00 84.56 79 ASN A O 1
ATOM 637 N N . ALA A 1 80 ? -0.777 12.454 -9.720 1.00 84.62 80 ALA A N 1
ATOM 638 C CA . ALA A 1 80 ? -0.829 13.702 -10.473 1.00 84.62 80 ALA A CA 1
ATOM 639 C C . ALA A 1 80 ? 0.531 14.420 -10.502 1.00 84.62 80 ALA A C 1
ATOM 641 O O . ALA A 1 80 ? 0.920 14.955 -11.537 1.00 84.62 80 ALA A O 1
ATOM 642 N N . SER A 1 81 ? 1.286 14.396 -9.400 1.00 84.56 81 SER A N 1
ATOM 643 C CA . SER A 1 81 ? 2.604 15.031 -9.316 1.00 84.56 81 SER A CA 1
ATOM 644 C C . SER A 1 81 ? 3.601 14.421 -10.300 1.00 84.56 81 SER A C 1
ATOM 646 O O . SER A 1 81 ? 4.389 15.156 -10.882 1.00 84.56 81 SER A O 1
ATOM 648 N N . THR A 1 82 ? 3.526 13.110 -10.557 1.00 80.94 82 THR A N 1
ATOM 649 C CA . THR A 1 82 ? 4.365 12.445 -11.562 1.00 80.94 82 THR A CA 1
ATOM 650 C C . THR A 1 82 ? 4.054 12.944 -12.974 1.00 80.94 82 THR A C 1
ATOM 652 O O . THR A 1 82 ? 4.978 13.248 -13.720 1.00 80.94 82 THR A O 1
ATOM 655 N N . LEU A 1 83 ? 2.772 13.113 -13.316 1.00 80.06 83 LEU A N 1
ATOM 656 C CA . LEU A 1 83 ? 2.351 13.664 -14.612 1.00 80.06 83 LEU A CA 1
ATOM 657 C C . LEU A 1 83 ? 2.798 15.122 -14.789 1.00 80.06 83 LEU A C 1
ATOM 659 O O . LEU A 1 83 ? 3.274 15.503 -15.856 1.00 80.06 83 LEU A O 1
ATOM 663 N N . ILE A 1 84 ? 2.665 15.932 -13.736 1.00 82.06 84 ILE A N 1
ATOM 664 C CA . ILE A 1 84 ? 3.093 17.338 -13.740 1.00 82.06 84 ILE A CA 1
ATOM 665 C C . ILE A 1 84 ? 4.616 17.434 -13.878 1.00 82.06 84 ILE A C 1
ATOM 667 O O . ILE A 1 84 ? 5.110 18.274 -14.627 1.00 82.06 84 ILE A O 1
ATOM 671 N N . LEU A 1 85 ? 5.363 16.574 -13.183 1.00 83.56 85 LEU A N 1
ATOM 672 C CA . LEU A 1 85 ? 6.821 16.562 -13.230 1.00 83.56 85 LEU A CA 1
ATOM 673 C C . LEU A 1 85 ? 7.344 16.123 -14.605 1.00 83.56 85 LEU A C 1
ATOM 675 O O . LEU A 1 85 ? 8.284 16.731 -15.110 1.00 83.56 85 LEU A O 1
ATOM 679 N N . ASP A 1 86 ? 6.712 15.131 -15.238 1.00 80.69 86 ASP A N 1
ATOM 680 C CA . ASP A 1 86 ? 7.054 14.706 -16.602 1.00 80.69 86 ASP A CA 1
ATOM 681 C C . ASP A 1 86 ? 6.759 15.789 -17.648 1.00 80.69 86 ASP A C 1
ATOM 683 O O . ASP A 1 86 ? 7.541 15.977 -18.584 1.00 80.69 86 ASP A O 1
ATOM 687 N N . LEU A 1 87 ? 5.678 16.550 -17.469 1.00 81.44 87 LEU A N 1
ATOM 688 C CA . LEU A 1 87 ? 5.388 17.710 -18.308 1.00 81.44 87 LEU A CA 1
ATOM 689 C C . LEU A 1 87 ? 6.431 18.823 -18.106 1.00 81.44 87 LEU A C 1
ATOM 691 O O . LEU A 1 87 ? 6.911 19.396 -19.082 1.00 81.44 87 LEU A O 1
ATOM 695 N N . LEU A 1 88 ? 6.793 19.118 -16.852 1.00 83.12 88 LEU A N 1
ATOM 696 C CA . LEU A 1 88 ? 7.661 20.244 -16.491 1.00 83.12 88 LEU A CA 1
ATOM 697 C C . LEU A 1 88 ? 9.148 19.994 -16.795 1.00 83.12 88 LEU A C 1
ATOM 699 O O . LEU A 1 88 ? 9.834 20.912 -17.234 1.00 83.12 88 LEU A O 1
ATOM 703 N N . LEU A 1 89 ? 9.653 18.782 -16.542 1.00 84.50 89 LEU A N 1
ATOM 704 C CA . LEU A 1 89 ? 11.077 18.451 -16.695 1.00 84.50 89 LEU A CA 1
ATOM 705 C C . LEU A 1 89 ? 11.408 17.833 -18.054 1.00 84.50 89 LEU A C 1
ATOM 707 O O . LEU A 1 89 ? 12.480 18.095 -18.591 1.00 84.50 89 LEU A O 1
ATOM 711 N N . ASN A 1 90 ? 10.508 17.012 -18.602 1.00 80.62 90 ASN A N 1
ATOM 712 C CA . ASN A 1 90 ? 10.765 16.249 -19.826 1.00 80.62 90 ASN A CA 1
ATOM 713 C C . ASN A 1 90 ? 10.001 16.792 -21.047 1.00 80.62 90 ASN A C 1
ATOM 715 O O . ASN A 1 90 ? 10.170 16.265 -22.145 1.00 80.62 90 ASN A O 1
ATOM 719 N N . GLY A 1 91 ? 9.149 17.816 -20.879 1.00 76.31 91 GLY A N 1
ATOM 720 C CA . GLY A 1 91 ? 8.334 18.393 -21.959 1.00 76.31 91 GLY A CA 1
ATOM 721 C C . GLY A 1 91 ? 7.337 17.406 -22.576 1.00 76.31 91 GLY A C 1
ATOM 722 O O . GLY A 1 91 ? 6.871 17.608 -23.697 1.00 76.31 91 GLY A O 1
ATOM 723 N N . LYS A 1 92 ? 7.041 16.305 -21.876 1.00 76.12 92 LYS A N 1
ATOM 724 C CA . LYS A 1 92 ? 6.232 15.199 -22.389 1.00 76.12 92 LYS A CA 1
ATOM 725 C C . LYS A 1 92 ? 4.743 15.519 -22.236 1.00 76.12 92 LYS A C 1
ATOM 727 O O . LYS A 1 92 ? 4.320 16.064 -21.221 1.00 76.12 92 LYS A O 1
ATOM 732 N N . SER A 1 93 ? 3.931 15.163 -23.230 1.00 71.44 93 SER A N 1
ATOM 733 C CA . SER A 1 93 ? 2.473 15.317 -23.163 1.00 71.44 93 SER A CA 1
ATOM 734 C C . SER A 1 93 ? 1.875 14.473 -22.033 1.00 71.44 93 SER A C 1
ATOM 736 O O . SER A 1 93 ? 2.311 13.340 -21.822 1.00 71.44 93 SER A O 1
ATOM 738 N N . ILE A 1 94 ? 0.851 15.001 -21.353 1.00 71.44 94 ILE A N 1
ATOM 739 C CA . ILE A 1 94 ? 0.138 14.305 -20.273 1.00 71.44 94 ILE A CA 1
ATOM 740 C C . ILE A 1 94 ? -0.494 13.029 -20.833 1.00 71.44 94 ILE A C 1
ATOM 742 O O . ILE A 1 94 ? -1.477 13.079 -21.573 1.00 71.44 94 ILE A O 1
ATOM 746 N N . ASP A 1 95 ? 0.078 11.887 -20.464 1.00 73.44 95 ASP A N 1
ATOM 747 C CA . ASP A 1 95 ? -0.456 10.585 -20.825 1.00 73.44 95 ASP A CA 1
ATOM 748 C C . ASP A 1 95 ? -1.450 10.113 -19.755 1.00 73.44 95 ASP A C 1
ATOM 750 O O . ASP A 1 95 ? -1.094 9.652 -18.665 1.00 73.44 95 ASP A O 1
ATOM 754 N N . TRP A 1 96 ? -2.733 10.246 -20.079 1.00 72.25 96 TRP A N 1
ATOM 755 C CA . TRP A 1 96 ? -3.836 9.833 -19.214 1.00 72.25 96 TRP A CA 1
ATOM 756 C C . TRP A 1 96 ? -3.921 8.310 -19.041 1.00 72.25 96 TRP A C 1
ATOM 758 O O . TRP A 1 96 ? -4.553 7.852 -18.089 1.00 72.25 96 TRP A O 1
ATOM 768 N N . SER A 1 97 ? -3.260 7.516 -19.893 1.00 73.81 97 SER A N 1
ATOM 769 C CA . SER A 1 97 ? -3.239 6.050 -19.767 1.00 73.81 97 SER A CA 1
ATOM 770 C C . SER A 1 97 ? -2.472 5.573 -18.527 1.00 73.81 97 SER A C 1
ATOM 772 O O . SER A 1 97 ? -2.784 4.531 -17.947 1.00 73.81 97 SER A O 1
ATOM 774 N N . THR A 1 98 ? -1.502 6.366 -18.068 1.00 72.12 98 THR A N 1
ATOM 775 C CA . THR A 1 98 ? -0.725 6.101 -16.852 1.00 72.12 98 THR A CA 1
ATOM 776 C C . THR A 1 98 ? -1.413 6.541 -15.561 1.00 72.12 98 THR A C 1
ATOM 778 O O . THR A 1 98 ? -0.943 6.192 -14.471 1.00 72.12 98 THR A O 1
ATOM 781 N N . PHE A 1 99 ? -2.535 7.263 -15.648 1.00 76.25 99 PHE A N 1
ATOM 782 C CA . PHE A 1 99 ? -3.254 7.737 -14.471 1.00 76.25 99 PHE A CA 1
ATOM 783 C C . PHE A 1 99 ? -3.941 6.569 -13.752 1.00 76.25 99 PHE A C 1
ATOM 785 O O . PHE A 1 99 ? -4.824 5.900 -14.291 1.00 76.25 99 PHE A O 1
ATOM 792 N N . ARG A 1 100 ? -3.533 6.302 -12.508 1.00 76.25 100 ARG A N 1
ATOM 793 C CA . ARG A 1 100 ? -4.049 5.178 -11.711 1.00 76.25 100 ARG A CA 1
ATOM 794 C C . ARG A 1 100 ? -4.822 5.694 -10.510 1.00 76.25 100 ARG A C 1
ATOM 796 O O . ARG A 1 100 ? -4.234 6.148 -9.534 1.00 76.25 100 ARG A O 1
ATOM 803 N N . ILE A 1 101 ? -6.143 5.529 -10.558 1.00 76.88 101 ILE A N 1
ATOM 804 C CA . ILE A 1 101 ? -7.052 5.933 -9.474 1.00 76.88 101 ILE A CA 1
ATOM 805 C C . ILE A 1 101 ? -6.840 5.055 -8.226 1.00 76.88 101 ILE A C 1
ATOM 807 O O . ILE A 1 101 ? -6.791 5.561 -7.108 1.00 76.88 101 ILE A O 1
ATOM 811 N N . MET A 1 102 ? -6.655 3.740 -8.401 1.00 78.50 102 MET A N 1
ATOM 812 C CA . MET A 1 102 ? -6.436 2.790 -7.299 1.00 78.50 102 MET A CA 1
ATOM 813 C C . MET A 1 102 ? -4.965 2.388 -7.136 1.00 78.50 102 MET A C 1
ATOM 815 O O . MET A 1 102 ? -4.560 1.278 -7.506 1.00 78.50 102 MET A O 1
ATOM 819 N N . GLY A 1 103 ? -4.174 3.273 -6.534 1.00 81.56 103 GLY A N 1
ATOM 820 C CA . GLY A 1 103 ? -2.826 2.965 -6.056 1.00 81.56 103 GLY A CA 1
ATOM 821 C C . GLY A 1 103 ? -2.806 2.225 -4.713 1.00 81.56 103 GLY A C 1
ATOM 822 O O . GLY A 1 103 ? -3.837 1.927 -4.108 1.00 81.56 103 GLY A O 1
ATOM 823 N N . VAL A 1 104 ? -1.598 1.916 -4.236 1.00 81.12 104 VAL A N 1
ATOM 824 C CA . VAL A 1 104 ? -1.379 1.210 -2.960 1.00 81.12 104 VAL A CA 1
ATOM 825 C C . VAL A 1 104 ? -1.919 2.023 -1.780 1.00 81.12 104 VAL A C 1
ATOM 827 O O . VAL A 1 104 ? -2.557 1.465 -0.893 1.00 81.12 104 VAL A O 1
ATOM 830 N N . LEU A 1 105 ? -1.732 3.346 -1.799 1.00 81.38 105 LEU A N 1
ATOM 831 C CA . LEU A 1 105 ? -2.153 4.228 -0.710 1.00 81.38 105 LEU A CA 1
ATOM 832 C C . LEU A 1 105 ? -3.682 4.316 -0.594 1.00 81.38 105 LEU A C 1
ATOM 834 O O . LEU A 1 105 ? -4.217 4.277 0.510 1.00 81.38 105 LEU A O 1
ATOM 838 N N . GLN A 1 106 ? -4.385 4.349 -1.729 1.00 84.81 106 GLN A N 1
ATOM 839 C CA . GLN A 1 106 ? -5.847 4.314 -1.788 1.00 84.81 106 GLN A CA 1
ATOM 840 C C . GLN A 1 106 ? -6.390 2.978 -1.270 1.00 84.81 106 GLN A C 1
ATOM 842 O O . GLN A 1 106 ? -7.337 2.966 -0.492 1.00 84.81 106 GLN A O 1
ATOM 847 N N . ARG A 1 107 ? -5.769 1.854 -1.655 1.00 82.94 107 ARG A N 1
ATOM 848 C CA . ARG A 1 107 ? -6.166 0.515 -1.185 1.00 82.94 107 ARG A CA 1
ATOM 849 C C . ARG A 1 107 ? -5.976 0.357 0.325 1.00 82.94 107 ARG A C 1
ATOM 851 O O . ARG A 1 107 ? -6.868 -0.162 0.979 1.00 82.94 107 ARG A O 1
ATOM 858 N N . ILE A 1 108 ? -4.864 0.851 0.875 1.00 79.62 108 ILE A N 1
ATOM 859 C CA . ILE A 1 108 ? -4.602 0.841 2.327 1.00 79.62 108 ILE A CA 1
ATOM 860 C C . ILE A 1 108 ? -5.528 1.809 3.075 1.00 79.62 108 ILE A C 1
ATOM 862 O O . ILE A 1 108 ? -5.849 1.572 4.228 1.00 79.62 108 ILE A O 1
ATOM 866 N N . GLY A 1 109 ? -5.943 2.913 2.450 1.00 76.25 109 GLY A N 1
ATOM 867 C CA . GLY A 1 109 ? -6.886 3.846 3.066 1.00 76.25 109 GLY A CA 1
ATOM 868 C C . GLY A 1 109 ? -8.316 3.304 3.164 1.00 76.25 109 GLY A C 1
ATOM 869 O O . GLY A 1 109 ? -9.057 3.754 4.031 1.00 76.25 109 GLY A O 1
ATOM 870 N N . ILE A 1 110 ? -8.711 2.390 2.273 1.00 77.81 110 ILE A N 1
ATOM 871 C CA . ILE A 1 110 ? -10.068 1.817 2.213 1.00 77.81 110 ILE A CA 1
ATOM 872 C C . ILE A 1 110 ? -10.187 0.525 3.039 1.00 77.81 110 ILE A C 1
ATOM 874 O O . ILE A 1 110 ? -11.270 0.249 3.550 1.00 77.81 110 ILE A O 1
ATOM 878 N N . ALA A 1 111 ? -9.106 -0.256 3.128 1.00 66.44 111 ALA A N 1
ATOM 879 C CA . ALA A 1 111 ? -9.018 -1.465 3.950 1.00 66.44 111 ALA A CA 1
ATOM 880 C C . ALA A 1 111 ? -8.950 -1.137 5.449 1.00 66.44 111 ALA A C 1
ATOM 882 O O . ALA A 1 111 ? -9.556 -1.905 6.227 1.00 66.44 111 ALA A O 1
#

pLDDT: mean 82.65, std 6.79, range [62.0, 92.75]

Secondary structure (DSSP, 8-state):
-HHHH--S-TTS--GGGSPPSSS---TTTTHHHHHHHHHHHHHHHHHHTT-GGG---HHHHHHHHHHHHHHHHHHHHHHHHHHHHHHHHH-----GGG--SS-HHHHHHH-

Foldseek 3Di:
DCCLVCVVDPVDHDVLSYDDPPDDDHPNVVPVVVVVVVVVVVVVVVCVVQQDPNDRDPVNVVVLLVQLVVLLVVVQVVLVVVQVCCCVPVVDPRDPVSRDSDDPSNVVSVD

Radius of gyration: 19.7 Å; chains: 1; bounding box: 42×45×50 Å